Protein AF-A0A348WGE3-F1 (afdb_monomer_lite)

Radius of gyration: 13.19 Å; chains: 1; bounding box: 25×35×31 Å

Secondary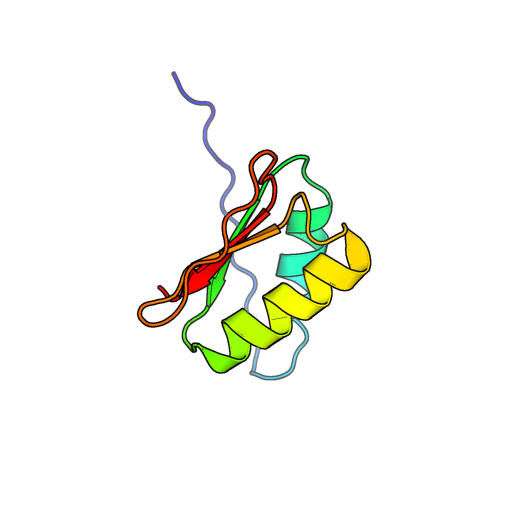 structure (DSSP, 8-state):
-PPPP--------TTSSHHHHHHHHHHTSSSEEEEESSHHHHHHHHHHHHHHH-GGGEEEE-SS-EE--TT--EEEEE-

Foldseek 3Di:
DDDPDDDDDDDDDPPPCPVVVVLVVQVVDQAEEDEDADPVVLVVSQVVVCVVPNLQAEWEEEPVDTDDHPNHRYYRYYD

InterPro domains:
  IPR027417 P-loop containing nucleoside triphosphate hydrolase [G3DSA:3.40.50.300] (8-79)
  IPR027417 P-loop containing nucleoside triphosphate hydrolase [SSF52540] (7-78)
  IPR055206 ATP-dependent RNA helicase SUV3, DEXQ-box helicase domain [PF22527] (9-79)

Sequence (79 aa):
MAEPSRTYAVLGPTNTGKTHYAIERMLGYPTGVIGLPLRLLAREVYEKIVALRGPSVVALVTGEERIVPPRTKYWVCTV

pLDDT: mean 95.04, std 7.97, range [49.34, 98.75]

Structure (mmCIF, N/CA/C/O backbone):
data_AF-A0A348WGE3-F1
#
_entry.id   AF-A0A348WGE3-F1
#
loop_
_atom_site.group_PDB
_atom_site.id
_atom_site.type_symbol
_atom_site.label_atom_id
_atom_site.label_alt_id
_atom_site.label_comp_id
_atom_site.label_asym_id
_atom_site.label_entity_id
_atom_site.label_seq_id
_atom_site.pdbx_PDB_ins_code
_atom_site.Cartn_x
_atom_site.Cartn_y
_atom_site.Cartn_z
_atom_site.occupancy
_atom_site.B_iso_or_equiv
_atom_site.auth_seq_id
_atom_site.auth_comp_id
_atom_site.auth_asym_id
_atom_site.auth_atom_id
_atom_site.pdbx_PDB_model_num
ATOM 1 N N . MET A 1 1 ? -14.087 -22.896 8.044 1.00 49.34 1 MET A N 1
ATOM 2 C CA . MET A 1 1 ? -13.093 -23.209 6.997 1.00 49.34 1 MET A CA 1
ATOM 3 C C . MET A 1 1 ? -12.960 -21.956 6.151 1.00 49.34 1 MET A C 1
ATOM 5 O O . MET A 1 1 ? -13.984 -21.477 5.688 1.00 49.34 1 MET A O 1
ATOM 9 N N . ALA A 1 2 ? -11.779 -21.335 6.089 1.00 62.78 2 ALA A N 1
ATOM 10 C CA . ALA A 1 2 ? -11.601 -20.140 5.264 1.00 62.78 2 ALA A CA 1
ATOM 11 C C . ALA A 1 2 ? -11.745 -20.541 3.791 1.00 62.78 2 ALA A C 1
ATOM 13 O O . ALA A 1 2 ? -11.159 -21.542 3.378 1.00 62.78 2 ALA A O 1
ATOM 14 N N . GLU A 1 3 ? -12.549 -19.798 3.032 1.00 74.12 3 GLU A N 1
ATOM 15 C CA . GLU A 1 3 ? -12.623 -19.962 1.581 1.00 74.12 3 GLU A CA 1
ATOM 16 C C . GLU A 1 3 ? -11.206 -19.888 0.984 1.00 74.12 3 GLU A C 1
ATOM 18 O O . GLU A 1 3 ? -10.406 -19.052 1.426 1.00 74.12 3 GLU A O 1
ATOM 23 N N . PRO A 1 4 ? -10.860 -20.746 0.009 1.00 68.00 4 PRO A N 1
ATOM 24 C CA . PRO A 1 4 ? -9.553 -20.698 -0.629 1.00 68.00 4 PRO A CA 1
ATOM 25 C C . PRO A 1 4 ? -9.328 -19.312 -1.241 1.00 68.00 4 PRO A C 1
ATOM 27 O O . PRO A 1 4 ? -10.059 -18.868 -2.127 1.00 68.00 4 PRO A O 1
ATOM 30 N N . SER A 1 5 ? -8.310 -18.606 -0.744 1.00 80.56 5 SER A N 1
ATOM 31 C CA . SER A 1 5 ? -7.968 -17.279 -1.248 1.00 80.56 5 SER A CA 1
ATOM 32 C C . SER A 1 5 ? -7.358 -17.417 -2.646 1.00 80.56 5 SER A C 1
ATOM 34 O O . SER A 1 5 ? -6.483 -18.249 -2.894 1.00 80.56 5 SER A O 1
ATOM 36 N N . ARG A 1 6 ? -7.857 -16.630 -3.602 1.00 88.19 6 ARG A N 1
ATOM 37 C CA . ARG A 1 6 ? -7.377 -16.670 -4.985 1.00 88.19 6 ARG A CA 1
ATOM 38 C C . ARG A 1 6 ? -6.069 -15.888 -5.098 1.00 88.19 6 ARG A C 1
ATOM 40 O O . ARG A 1 6 ? -6.065 -14.666 -4.963 1.00 88.19 6 ARG A O 1
ATOM 47 N N . THR A 1 7 ? -4.973 -16.585 -5.383 1.00 91.25 7 THR A N 1
ATOM 48 C CA . THR A 1 7 ? -3.657 -15.973 -5.615 1.00 91.25 7 THR A CA 1
ATOM 49 C C . THR A 1 7 ? -3.485 -15.576 -7.080 1.00 91.25 7 THR A C 1
ATOM 51 O O . THR A 1 7 ? -3.825 -16.339 -7.983 1.00 91.25 7 THR A O 1
ATOM 54 N N . TYR A 1 8 ? -2.922 -14.390 -7.321 1.00 92.44 8 TYR A N 1
ATOM 55 C CA . TYR A 1 8 ? -2.573 -13.904 -8.655 1.00 92.44 8 TYR A CA 1
ATOM 56 C C . TYR A 1 8 ? -1.126 -13.418 -8.673 1.00 92.44 8 TYR A C 1
ATOM 58 O O . TYR A 1 8 ? -0.730 -12.635 -7.812 1.00 92.44 8 TYR A O 1
ATOM 66 N N . ALA A 1 9 ? -0.363 -13.835 -9.683 1.00 95.81 9 ALA A N 1
ATOM 67 C CA . ALA A 1 9 ? 0.965 -13.305 -9.965 1.00 95.81 9 ALA A CA 1
ATOM 68 C C . ALA A 1 9 ? 0.907 -12.454 -11.238 1.00 95.81 9 ALA A C 1
ATOM 70 O O . ALA A 1 9 ? 0.536 -12.945 -12.303 1.00 95.81 9 ALA A O 1
ATOM 71 N N . VAL A 1 10 ? 1.267 -11.176 -11.127 1.00 95.44 10 VAL A N 1
ATOM 72 C CA . VAL A 1 10 ? 1.363 -10.256 -12.268 1.00 95.44 10 VAL A CA 1
ATOM 73 C C . VAL A 1 10 ? 2.840 -10.066 -12.586 1.00 95.44 10 VAL A C 1
ATOM 75 O O . VAL A 1 10 ? 3.577 -9.494 -11.783 1.00 95.44 10 VAL A O 1
ATOM 78 N N . LEU A 1 11 ? 3.281 -10.569 -13.740 1.00 96.94 11 LEU A N 1
ATOM 79 C CA . LEU A 1 11 ? 4.692 -10.622 -14.127 1.00 96.94 11 LEU A CA 1
ATOM 80 C C . LEU A 1 11 ? 4.977 -9.701 -15.315 1.00 96.94 11 LEU A C 1
ATOM 82 O O . LEU A 1 11 ? 4.140 -9.518 -16.194 1.00 96.94 11 LEU A O 1
ATOM 86 N N . GLY A 1 12 ? 6.174 -9.120 -15.335 1.00 95.81 12 GLY A N 1
ATOM 87 C CA . GLY A 1 12 ? 6.640 -8.253 -16.415 1.00 95.81 12 GLY A CA 1
ATOM 88 C C . GLY A 1 12 ? 7.883 -7.448 -16.015 1.00 95.81 12 GLY A C 1
ATOM 89 O O . GLY A 1 12 ? 8.130 -7.288 -14.813 1.00 95.81 12 GLY A O 1
ATOM 90 N N . PRO A 1 13 ? 8.643 -6.898 -16.982 1.00 97.69 13 PRO A N 1
ATOM 91 C CA . PRO A 1 13 ? 9.841 -6.082 -16.735 1.00 97.69 13 PRO A CA 1
ATOM 92 C C . PRO A 1 13 ? 9.586 -4.899 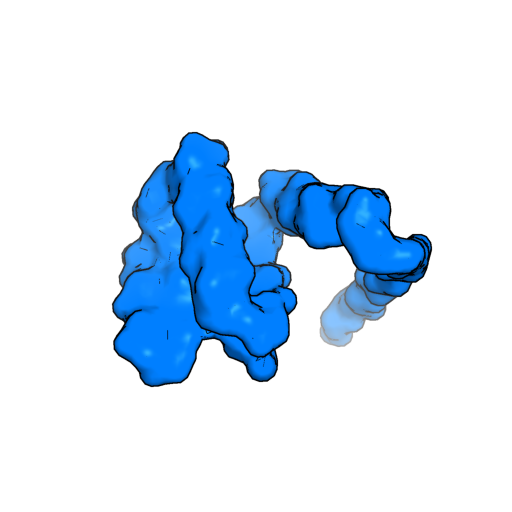-15.796 1.00 97.69 13 PRO A C 1
ATOM 94 O O . PRO A 1 13 ? 8.437 -4.516 -15.578 1.00 97.69 13 PRO A O 1
ATOM 97 N N . THR A 1 14 ? 10.617 -4.282 -15.225 1.00 94.50 14 THR A N 1
ATOM 98 C CA . THR A 1 14 ? 10.454 -3.049 -14.430 1.00 94.50 14 THR A CA 1
ATOM 99 C C . THR A 1 14 ? 9.783 -1.932 -15.251 1.00 94.50 14 THR A C 1
ATOM 101 O O . THR A 1 14 ? 9.788 -1.962 -16.477 1.00 94.50 14 THR A O 1
ATOM 104 N N . ASN A 1 15 ? 9.123 -0.979 -14.579 1.00 93.25 15 ASN A N 1
ATOM 105 C CA . ASN A 1 15 ? 8.427 0.161 -15.208 1.00 93.25 15 ASN A CA 1
ATOM 106 C C . ASN A 1 15 ? 7.286 -0.177 -16.198 1.00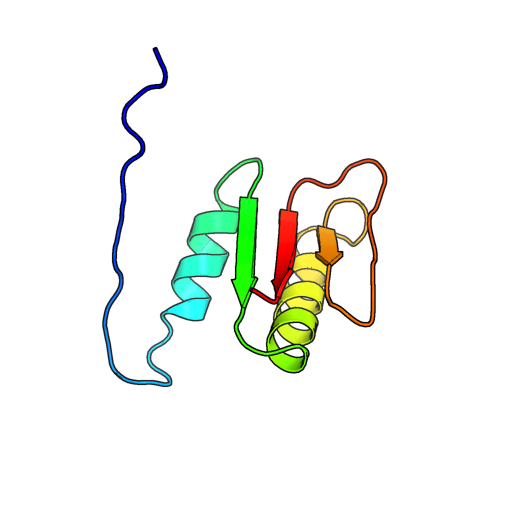 93.25 15 ASN A C 1
ATOM 108 O O . ASN A 1 15 ? 6.961 0.616 -17.071 1.00 93.25 15 ASN A O 1
ATOM 112 N N . THR A 1 16 ? 6.612 -1.318 -16.018 1.00 96.56 16 THR A N 1
ATOM 113 C CA . THR A 1 16 ? 5.465 -1.764 -16.847 1.00 96.56 16 THR A CA 1
ATOM 114 C C . THR A 1 16 ? 4.101 -1.678 -16.141 1.00 96.56 16 THR A C 1
ATOM 116 O O . THR A 1 16 ? 3.173 -2.410 -16.464 1.00 96.56 16 THR A O 1
ATOM 119 N N . GLY A 1 17 ? 3.960 -0.829 -15.117 1.00 95.12 17 GLY A N 1
ATOM 120 C CA . GLY A 1 17 ? 2.653 -0.556 -14.491 1.00 95.12 17 GLY A CA 1
ATOM 121 C C . GLY A 1 17 ? 2.116 -1.612 -13.511 1.00 95.12 17 GLY A C 1
ATOM 122 O O . GLY A 1 17 ? 1.025 -1.441 -12.978 1.00 95.12 17 GLY A O 1
ATOM 123 N N . LYS A 1 18 ? 2.873 -2.667 -13.183 1.00 97.12 18 LYS A N 1
ATOM 124 C CA . LYS A 1 18 ? 2.431 -3.718 -12.236 1.00 97.12 18 LYS A CA 1
ATOM 125 C C . LYS A 1 18 ? 1.979 -3.172 -10.876 1.00 97.12 18 LYS A C 1
ATOM 127 O O . LYS A 1 18 ? 0.924 -3.550 -10.377 1.00 97.12 18 LYS A O 1
ATOM 132 N N . THR A 1 19 ? 2.757 -2.259 -10.292 1.00 94.69 19 THR A N 1
ATOM 133 C CA . THR A 1 19 ? 2.423 -1.621 -9.009 1.00 94.69 19 THR A CA 1
ATOM 134 C C . THR A 1 19 ? 1.146 -0.794 -9.116 1.00 94.69 19 THR A C 1
ATOM 136 O O . THR A 1 19 ? 0.328 -0.802 -8.202 1.00 94.69 19 THR A O 1
ATOM 139 N N . HIS A 1 20 ? 0.944 -0.120 -10.251 1.00 94.81 20 HIS A N 1
ATOM 140 C CA . HIS A 1 20 ? -0.271 0.643 -10.512 1.00 94.81 20 HIS A CA 1
ATOM 141 C C . HIS A 1 20 ? -1.499 -0.273 -10.501 1.00 94.81 20 HIS A C 1
ATOM 143 O O . HIS A 1 20 ? -2.419 -0.037 -9.723 1.00 94.81 20 HIS A O 1
ATOM 149 N N . TYR A 1 21 ? -1.451 -1.367 -11.267 1.00 96.38 21 TYR A N 1
ATOM 150 C CA . TYR A 1 21 ? -2.514 -2.371 -11.299 1.00 96.38 21 TYR A CA 1
ATOM 151 C C . TYR A 1 21 ? -2.803 -2.962 -9.910 1.00 96.38 21 TYR A C 1
ATOM 153 O O . TYR A 1 21 ? -3.961 -3.083 -9.516 1.00 96.38 21 TYR A O 1
ATOM 161 N N . ALA A 1 22 ? -1.763 -3.296 -9.136 1.00 96.00 22 ALA A N 1
ATOM 162 C CA . ALA A 1 22 ? -1.928 -3.836 -7.786 1.00 96.00 22 ALA A CA 1
ATOM 163 C C . ALA A 1 22 ? -2.652 -2.851 -6.849 1.00 96.00 22 ALA A C 1
ATOM 165 O O . ALA A 1 22 ? -3.559 -3.254 -6.119 1.00 96.00 22 ALA A O 1
ATOM 166 N N . ILE A 1 23 ? -2.296 -1.562 -6.906 1.00 96.62 23 ILE A N 1
ATOM 167 C CA . ILE A 1 23 ? -2.941 -0.510 -6.108 1.00 96.62 23 ILE A CA 1
ATOM 168 C C . ILE A 1 23 ? -4.402 -0.333 -6.529 1.00 96.62 23 ILE A C 1
ATOM 170 O O . ILE A 1 23 ? -5.278 -0.367 -5.669 1.00 96.62 23 ILE A O 1
ATOM 174 N N . GLU A 1 24 ? -4.695 -0.183 -7.822 1.00 96.62 24 GLU A N 1
ATOM 175 C CA . GLU A 1 24 ? -6.077 -0.032 -8.303 1.00 96.62 24 GLU A CA 1
ATOM 176 C C . GLU A 1 24 ? -6.944 -1.228 -7.909 1.00 96.62 24 GLU A C 1
ATOM 178 O O . GLU A 1 24 ? -8.048 -1.067 -7.380 1.00 96.62 24 GLU A O 1
ATOM 183 N N . ARG A 1 25 ? -6.411 -2.441 -8.087 1.00 95.94 25 ARG A N 1
ATOM 184 C CA . ARG A 1 25 ? -7.112 -3.672 -7.731 1.00 95.94 25 ARG A CA 1
ATOM 185 C C . ARG A 1 25 ? -7.387 -3.762 -6.234 1.00 95.94 25 ARG A C 1
ATOM 187 O O . ARG A 1 25 ? -8.476 -4.208 -5.866 1.00 95.94 25 ARG A O 1
ATOM 194 N N . MET A 1 26 ? -6.432 -3.347 -5.396 1.00 96.69 26 MET A N 1
ATOM 195 C CA . MET A 1 26 ? -6.584 -3.278 -3.940 1.00 96.69 26 MET A CA 1
ATOM 196 C C . MET A 1 26 ? -7.642 -2.247 -3.538 1.00 96.69 26 MET A C 1
ATOM 198 O O . MET A 1 26 ? -8.498 -2.543 -2.711 1.00 96.69 26 MET A O 1
ATOM 202 N N . LEU A 1 27 ? -7.623 -1.057 -4.142 1.00 97.06 27 LEU A N 1
ATOM 203 C CA . LEU A 1 27 ? -8.566 0.026 -3.839 1.00 97.06 27 LEU A CA 1
ATOM 204 C C . LEU A 1 27 ? -10.002 -0.247 -4.311 1.00 97.06 27 LEU A C 1
ATOM 206 O O . LEU A 1 27 ? -10.905 0.508 -3.938 1.00 97.06 27 LEU A O 1
ATOM 210 N N . GLY A 1 28 ? -10.208 -1.292 -5.118 1.00 96.69 28 GLY A N 1
ATOM 211 C CA . GLY A 1 28 ? -11.522 -1.842 -5.449 1.00 96.69 28 GLY A CA 1
ATOM 212 C C . GLY A 1 28 ? -12.128 -2.727 -4.350 1.00 96.69 28 GLY A C 1
ATOM 213 O O . GLY A 1 28 ? -13.300 -3.081 -4.445 1.00 96.69 28 GLY A O 1
ATOM 214 N N . TYR A 1 29 ? -11.365 -3.084 -3.311 1.00 95.94 29 TYR A N 1
ATOM 215 C CA . TYR A 1 29 ? -11.861 -3.817 -2.143 1.00 95.94 29 TYR A CA 1
ATOM 216 C C . TYR A 1 29 ? -12.145 -2.882 -0.951 1.00 95.94 29 TYR A C 1
ATOM 218 O O . TYR A 1 29 ? -11.537 -1.816 -0.850 1.00 95.94 29 TYR A O 1
ATOM 226 N N . PRO A 1 30 ? -13.033 -3.272 -0.009 1.00 96.44 30 PRO A N 1
ATOM 227 C CA . PRO A 1 30 ? -13.350 -2.456 1.170 1.00 96.44 30 PRO A CA 1
ATOM 228 C C . PRO A 1 30 ? -12.161 -2.201 2.108 1.00 96.44 30 PRO A C 1
ATOM 230 O O . PRO A 1 30 ? -12.140 -1.185 2.809 1.00 96.44 30 PRO A O 1
ATOM 233 N N . THR A 1 31 ? -11.206 -3.132 2.142 1.00 97.69 31 THR A N 1
ATOM 234 C CA . THR A 1 31 ? -9.972 -3.081 2.932 1.00 97.69 31 THR A CA 1
ATOM 235 C C . THR A 1 31 ? -8.820 -3.695 2.139 1.00 97.69 31 THR A C 1
ATOM 237 O O . THR A 1 31 ? -9.040 -4.484 1.217 1.00 97.69 31 THR A O 1
ATOM 240 N N . GLY A 1 32 ? -7.581 -3.339 2.481 1.00 97.44 32 GLY A N 1
ATOM 241 C CA . GLY A 1 32 ? -6.410 -3.871 1.791 1.00 97.44 32 GLY A CA 1
ATOM 242 C C . GLY A 1 32 ? -5.094 -3.605 2.510 1.00 97.44 32 GLY A C 1
ATOM 243 O O . GLY A 1 32 ? -4.996 -2.715 3.355 1.00 97.44 32 GLY A O 1
ATOM 244 N N . VAL A 1 33 ? -4.078 -4.387 2.156 1.00 98.12 33 VAL A N 1
ATOM 245 C CA . VAL A 1 33 ? -2.702 -4.237 2.636 1.00 98.12 33 VAL A CA 1
ATOM 246 C C . VAL A 1 33 ? -1.773 -4.292 1.429 1.00 98.12 33 VAL A C 1
ATOM 248 O O . VAL A 1 33 ? -1.931 -5.166 0.576 1.00 98.12 33 VAL A O 1
ATOM 251 N N . ILE A 1 34 ? -0.803 -3.384 1.368 1.00 98.25 34 ILE A N 1
ATOM 252 C CA . ILE A 1 34 ? 0.268 -3.396 0.376 1.00 98.25 34 ILE A CA 1
ATOM 253 C C . ILE A 1 34 ? 1.628 -3.295 1.069 1.00 98.25 34 ILE A C 1
ATOM 255 O O . ILE A 1 34 ? 1.894 -2.358 1.821 1.00 98.25 34 ILE A O 1
ATOM 259 N N . GLY A 1 35 ? 2.477 -4.285 0.800 1.00 98.00 35 GLY A N 1
ATOM 260 C CA . GLY A 1 35 ? 3.868 -4.327 1.237 1.00 98.00 35 GLY A CA 1
ATOM 261 C C . GLY A 1 35 ? 4.805 -3.877 0.120 1.00 98.00 35 GLY A C 1
ATOM 262 O O . GLY A 1 35 ? 4.629 -4.286 -1.031 1.00 98.00 35 GLY A O 1
ATOM 263 N N . LEU A 1 36 ? 5.785 -3.035 0.442 1.00 97.81 36 LEU A N 1
ATOM 264 C CA . LEU A 1 36 ? 6.755 -2.482 -0.505 1.00 97.81 36 LEU A CA 1
ATOM 265 C C . LEU A 1 36 ? 8.194 -2.692 -0.010 1.00 97.81 36 LEU A C 1
ATOM 267 O O . LEU A 1 36 ? 8.444 -2.599 1.187 1.00 97.81 36 LEU A O 1
ATOM 271 N N . PRO A 1 37 ? 9.164 -2.929 -0.910 1.00 96.94 37 PRO A N 1
ATOM 272 C CA . PRO A 1 37 ? 10.532 -3.271 -0.510 1.00 96.94 37 PRO A CA 1
ATOM 273 C C . PRO A 1 37 ? 11.348 -2.074 -0.002 1.00 96.94 37 PRO A C 1
ATOM 275 O O . PRO A 1 37 ? 12.396 -2.259 0.601 1.00 96.94 37 PRO A O 1
ATOM 278 N N . LEU A 1 38 ? 10.915 -0.839 -0.278 1.00 97.19 38 LEU A N 1
ATOM 279 C CA . LEU A 1 38 ? 11.652 0.373 0.079 1.00 97.19 38 LEU A CA 1
ATOM 280 C C . LEU A 1 38 ? 10.746 1.356 0.810 1.00 97.19 38 LEU A C 1
ATOM 282 O O . LEU A 1 38 ? 9.616 1.610 0.391 1.00 97.19 38 LEU A O 1
ATOM 286 N N . ARG A 1 39 ? 11.295 2.001 1.842 1.00 97.06 39 ARG A N 1
ATOM 287 C CA . ARG A 1 39 ? 10.602 3.037 2.620 1.00 97.06 39 ARG A CA 1
ATOM 288 C C . ARG A 1 39 ? 10.113 4.202 1.763 1.00 97.06 39 ARG A C 1
ATOM 290 O O . ARG A 1 39 ? 8.989 4.659 1.942 1.00 97.06 39 ARG A O 1
ATOM 297 N N . LEU A 1 40 ? 10.932 4.656 0.811 1.00 96.81 40 LEU A N 1
ATOM 298 C CA . LEU A 1 40 ? 10.558 5.748 -0.092 1.00 96.81 40 LEU A CA 1
ATOM 299 C C . LEU A 1 40 ? 9.330 5.382 -0.938 1.00 96.81 40 LEU A C 1
ATOM 301 O O . LEU A 1 40 ? 8.410 6.183 -1.057 1.00 96.81 40 LEU A O 1
ATOM 305 N N . LEU A 1 41 ? 9.278 4.143 -1.438 1.00 96.69 41 LEU A N 1
ATOM 306 C CA . LEU A 1 41 ? 8.124 3.637 -2.183 1.00 96.69 41 LEU A CA 1
ATOM 307 C C . LEU A 1 41 ? 6.885 3.517 -1.286 1.00 96.69 41 LEU A C 1
ATOM 309 O O . LEU A 1 41 ? 5.785 3.850 -1.717 1.00 96.69 41 LEU A O 1
ATOM 313 N N . ALA A 1 42 ? 7.047 3.080 -0.033 1.00 98.19 42 ALA A N 1
ATOM 314 C CA . ALA A 1 42 ? 5.948 3.050 0.931 1.00 98.19 42 ALA A CA 1
ATOM 315 C C . ALA A 1 42 ? 5.376 4.449 1.196 1.00 98.19 42 ALA A C 1
ATOM 317 O O . ALA A 1 42 ? 4.156 4.610 1.227 1.00 98.19 42 ALA A O 1
ATOM 318 N N . ARG A 1 43 ? 6.231 5.472 1.309 1.00 97.75 43 ARG A N 1
ATOM 319 C CA . ARG A 1 43 ? 5.778 6.859 1.451 1.00 97.75 43 ARG A CA 1
ATOM 320 C C . ARG A 1 43 ? 5.031 7.351 0.211 1.00 97.75 43 ARG A C 1
ATOM 322 O O . ARG A 1 43 ? 3.929 7.871 0.356 1.00 97.75 43 ARG A O 1
ATOM 329 N N . GLU A 1 44 ? 5.587 7.146 -0.981 1.00 98.00 44 GLU A N 1
ATOM 330 C CA . GLU A 1 44 ? 4.958 7.557 -2.246 1.00 98.00 44 GLU A CA 1
ATOM 331 C C . GLU A 1 44 ? 3.565 6.922 -2.415 1.00 98.00 44 GLU A C 1
ATOM 333 O O . GLU A 1 44 ? 2.579 7.596 -2.725 1.00 98.00 44 GLU A O 1
ATOM 338 N N . VAL A 1 45 ? 3.453 5.617 -2.146 1.00 98.12 45 VAL A N 1
ATOM 339 C CA . VAL A 1 45 ? 2.175 4.898 -2.227 1.00 98.12 45 VAL A CA 1
ATOM 340 C C . VAL A 1 45 ? 1.197 5.357 -1.146 1.00 98.12 45 VAL A C 1
ATOM 342 O O . VAL A 1 45 ? 0.009 5.508 -1.439 1.00 98.12 45 VAL A O 1
ATOM 345 N N . TYR A 1 46 ? 1.665 5.618 0.076 1.00 98.50 46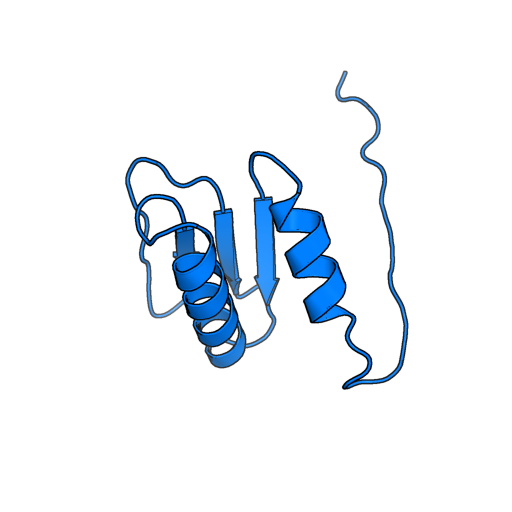 TYR A N 1
ATOM 346 C CA . TYR A 1 46 ? 0.832 6.182 1.138 1.00 98.50 46 TYR A CA 1
ATOM 347 C C . TYR A 1 46 ? 0.228 7.525 0.721 1.00 98.50 46 TYR A C 1
ATOM 349 O O . TYR A 1 46 ? -0.992 7.671 0.768 1.00 98.50 46 TYR A O 1
ATOM 357 N N . GLU A 1 47 ? 1.042 8.469 0.242 1.00 98.44 47 GLU A N 1
ATOM 358 C CA . GLU A 1 47 ? 0.573 9.787 -0.205 1.00 98.44 47 GLU A CA 1
ATOM 359 C C . GLU A 1 47 ? -0.452 9.666 -1.336 1.00 98.44 47 GLU A C 1
ATOM 361 O O . GLU A 1 47 ? -1.519 10.286 -1.285 1.00 98.44 47 GLU A O 1
ATOM 366 N N . LYS A 1 48 ? -0.191 8.785 -2.308 1.00 98.00 48 LYS A N 1
ATOM 367 C CA . LYS A 1 48 ? -1.126 8.503 -3.401 1.00 98.00 48 LYS A CA 1
ATOM 368 C C . LYS A 1 48 ? -2.473 7.981 -2.896 1.00 98.00 48 LYS A C 1
ATOM 370 O O . LYS A 1 48 ? -3.519 8.428 -3.364 1.00 98.00 48 LYS A O 1
ATOM 375 N N . ILE A 1 49 ? -2.483 7.038 -1.953 1.00 98.19 49 ILE A N 1
ATOM 376 C CA . ILE A 1 49 ? -3.738 6.475 -1.431 1.00 98.19 49 ILE A CA 1
ATOM 377 C C . ILE A 1 49 ? -4.456 7.490 -0.531 1.00 98.19 49 ILE A C 1
ATOM 379 O O . ILE A 1 49 ? -5.682 7.595 -0.600 1.00 98.19 49 ILE A O 1
ATOM 383 N N . VAL A 1 50 ? -3.723 8.281 0.256 1.00 98.44 50 VAL A N 1
ATOM 384 C CA . VAL A 1 50 ? -4.282 9.387 1.049 1.00 98.44 50 VAL A CA 1
ATOM 385 C C . VAL A 1 50 ? -4.978 10.405 0.150 1.00 98.44 50 VAL A C 1
ATOM 387 O O . VAL A 1 50 ? -6.100 10.799 0.464 1.00 98.44 50 VAL A O 1
ATOM 390 N N . ALA A 1 51 ? -4.390 10.769 -0.990 1.00 98.31 51 ALA A N 1
ATOM 391 C CA . ALA A 1 51 ? -5.026 11.668 -1.954 1.00 98.31 51 ALA A CA 1
ATOM 392 C C . ALA A 1 51 ? -6.347 11.100 -2.519 1.00 98.31 51 ALA A C 1
ATOM 394 O O . ALA A 1 51 ? -7.277 11.853 -2.794 1.00 98.31 51 ALA A O 1
ATOM 395 N N . LEU A 1 52 ? -6.458 9.772 -2.655 1.00 97.19 52 LEU A N 1
ATOM 396 C CA . LEU A 1 52 ? -7.626 9.095 -3.240 1.00 97.19 52 LEU A CA 1
ATOM 397 C C . LEU A 1 52 ? -8.715 8.692 -2.230 1.00 97.19 52 LEU A C 1
ATOM 399 O O . LEU A 1 52 ? -9.865 8.467 -2.620 1.00 97.19 52 LEU A O 1
ATOM 403 N N . ARG A 1 53 ? -8.362 8.488 -0.957 1.00 97.06 53 ARG A N 1
ATOM 404 C CA . ARG A 1 53 ? -9.253 7.920 0.080 1.00 97.06 53 ARG A CA 1
ATOM 405 C C . ARG A 1 53 ? -9.344 8.770 1.349 1.00 97.06 53 ARG A C 1
ATOM 407 O O . ARG A 1 53 ? -10.218 8.524 2.179 1.00 97.06 53 ARG A O 1
ATOM 414 N N . GLY A 1 54 ? -8.485 9.774 1.482 1.00 97.75 54 GLY A N 1
ATOM 415 C CA . GLY A 1 54 ? -8.361 10.630 2.653 1.00 97.75 54 GLY A CA 1
ATOM 416 C C . GLY A 1 54 ? -7.481 10.017 3.752 1.00 97.75 54 GLY A C 1
ATOM 417 O O . GLY A 1 54 ? -7.414 8.796 3.901 1.00 97.75 54 GLY A O 1
ATOM 418 N N . PRO A 1 55 ? -6.840 10.847 4.591 1.00 97.94 55 PRO A N 1
ATOM 419 C CA . PRO A 1 55 ? -5.868 10.384 5.586 1.00 97.94 55 PRO A CA 1
ATOM 420 C C . PRO A 1 55 ? -6.492 9.562 6.719 1.00 97.94 55 PRO A C 1
ATOM 422 O O . PRO A 1 55 ? -5.810 8.770 7.355 1.00 97.94 55 PRO A O 1
ATOM 425 N N . SER A 1 56 ? -7.799 9.696 6.975 1.00 98.00 56 SER A N 1
ATOM 426 C CA . SER A 1 56 ? -8.454 9.031 8.116 1.00 98.00 56 SER A CA 1
ATOM 427 C C . SER A 1 56 ? -8.606 7.508 7.983 1.00 98.00 56 SER A C 1
ATOM 429 O O . SER A 1 56 ? -9.049 6.862 8.934 1.00 98.00 56 SER A O 1
ATOM 431 N N . VAL A 1 57 ? -8.275 6.939 6.819 1.00 98.38 57 VAL A N 1
ATOM 432 C CA . VAL A 1 57 ? -8.472 5.511 6.509 1.00 98.38 57 VAL A CA 1
ATOM 433 C C . VAL A 1 57 ? -7.215 4.811 5.990 1.00 98.38 57 VAL A C 1
ATOM 435 O O . VAL A 1 57 ? -7.290 3.633 5.637 1.00 98.38 57 VAL A O 1
ATOM 438 N N . VAL A 1 58 ? -6.074 5.498 5.940 1.00 98.69 58 VAL A N 1
ATOM 439 C CA . VAL A 1 58 ? -4.823 4.964 5.387 1.00 98.69 58 VAL A CA 1
ATOM 440 C C . VAL A 1 58 ? -3.762 4.966 6.477 1.00 98.69 58 VAL A C 1
ATOM 442 O O . VAL A 1 58 ? -3.510 6.001 7.088 1.00 98.69 58 VAL A O 1
ATOM 445 N N . ALA A 1 59 ? -3.148 3.815 6.721 1.00 98.75 59 ALA A N 1
ATOM 446 C CA . ALA A 1 59 ? -2.014 3.682 7.622 1.00 98.75 59 ALA A CA 1
ATOM 447 C C . ALA A 1 59 ? -0.701 3.577 6.838 1.00 98.75 59 ALA A C 1
ATOM 449 O O . ALA A 1 59 ? -0.657 2.950 5.777 1.00 98.75 59 ALA A O 1
ATOM 450 N N . LEU A 1 60 ? 0.363 4.141 7.405 1.00 98.69 60 LEU A N 1
ATOM 451 C CA . LEU A 1 60 ? 1.748 3.923 6.994 1.00 98.69 60 LEU A CA 1
ATOM 452 C C . LEU A 1 60 ? 2.490 3.238 8.140 1.00 98.69 60 LEU A C 1
ATOM 454 O O . LEU A 1 60 ? 2.520 3.760 9.255 1.00 98.69 60 LEU A O 1
ATOM 458 N N . VAL A 1 61 ? 3.092 2.082 7.877 1.00 98.44 61 VAL A N 1
ATOM 459 C CA . VAL A 1 61 ? 3.878 1.338 8.866 1.00 98.44 61 VAL A CA 1
ATOM 460 C C . VAL A 1 61 ? 5.230 0.969 8.272 1.00 98.44 61 VAL A C 1
ATOM 462 O O . VAL A 1 61 ? 5.330 0.129 7.384 1.00 98.44 61 VAL A O 1
ATOM 465 N N . THR A 1 62 ? 6.280 1.594 8.779 1.00 97.88 62 THR A N 1
ATOM 466 C CA . THR A 1 62 ? 7.673 1.334 8.398 1.00 97.88 62 THR A CA 1
ATOM 467 C C . THR A 1 62 ? 8.504 1.082 9.658 1.00 97.88 62 THR A C 1
ATOM 469 O O . THR A 1 62 ? 7.959 1.113 10.764 1.00 97.88 62 THR A O 1
ATOM 472 N N . GLY A 1 63 ? 9.807 0.824 9.518 1.00 96.38 63 GLY A N 1
ATOM 473 C CA . GLY A 1 63 ? 10.698 0.696 10.677 1.00 96.38 63 GLY A CA 1
ATOM 474 C C . GLY A 1 63 ? 10.859 2.008 11.455 1.00 96.38 63 GLY A C 1
ATOM 475 O O . GLY A 1 63 ? 10.948 2.002 12.678 1.00 96.38 63 GLY A O 1
ATOM 476 N N . GLU A 1 64 ? 10.862 3.136 10.749 1.00 95.12 64 GLU A N 1
ATOM 477 C CA . GLU A 1 64 ? 11.187 4.460 11.284 1.00 95.12 64 GLU A CA 1
ATOM 478 C C . GLU A 1 64 ? 9.949 5.320 11.560 1.00 95.12 64 GLU A C 1
ATOM 480 O O . GLU A 1 64 ? 10.008 6.271 12.335 1.00 95.12 64 GLU A O 1
ATOM 485 N N . GLU A 1 65 ? 8.825 5.013 10.916 1.00 95.69 65 GLU A N 1
ATOM 486 C CA . GLU A 1 65 ? 7.611 5.817 10.981 1.00 95.69 65 GLU A CA 1
ATOM 487 C C . GLU A 1 65 ? 6.355 4.955 11.051 1.00 95.69 65 GLU A C 1
ATOM 489 O O . GLU A 1 65 ? 6.191 3.987 10.300 1.00 95.69 65 GLU A O 1
ATOM 494 N N . ARG A 1 66 ? 5.425 5.375 11.914 1.00 97.88 66 ARG A N 1
ATOM 495 C CA . ARG A 1 66 ? 4.127 4.734 12.099 1.00 97.88 66 ARG A CA 1
ATOM 496 C C . ARG A 1 66 ? 3.011 5.774 12.182 1.00 97.88 66 ARG A C 1
ATOM 498 O O . ARG A 1 66 ? 2.926 6.525 13.148 1.00 97.88 66 ARG A O 1
ATOM 505 N N . ILE A 1 67 ? 2.117 5.757 11.197 1.00 98.31 67 ILE A N 1
ATOM 506 C CA . ILE A 1 67 ? 0.886 6.551 11.142 1.00 98.31 67 ILE A CA 1
ATOM 507 C C . ILE A 1 67 ? -0.286 5.573 11.078 1.00 98.31 67 ILE A C 1
ATOM 509 O O . ILE A 1 67 ? -0.404 4.822 10.112 1.00 98.31 67 ILE A O 1
ATOM 513 N N . VAL A 1 68 ? -1.157 5.561 12.091 1.00 98.44 68 VAL A N 1
ATOM 514 C CA . VAL A 1 68 ? -2.318 4.653 12.141 1.00 98.44 68 VAL A CA 1
ATOM 515 C C . VAL A 1 68 ? -3.560 5.418 12.607 1.00 98.44 68 VAL A C 1
ATOM 517 O O . VAL A 1 68 ? -3.706 5.669 13.805 1.00 98.44 68 VAL A O 1
ATOM 520 N N . PRO A 1 69 ? -4.468 5.807 11.697 1.00 98.00 69 PRO A N 1
ATOM 521 C CA . PRO A 1 69 ? -5.717 6.447 12.084 1.00 98.00 69 PRO A CA 1
ATOM 522 C C . PRO A 1 69 ? -6.713 5.438 12.698 1.00 98.00 69 PRO A C 1
ATOM 524 O O . PRO A 1 69 ? -6.681 4.247 12.366 1.00 98.00 69 PRO A O 1
ATOM 527 N N . PRO A 1 70 ? -7.682 5.891 13.520 1.00 96.69 70 PRO A N 1
ATOM 528 C CA . PRO A 1 70 ? -8.641 5.001 14.187 1.00 96.69 70 PRO A CA 1
ATOM 529 C C . PRO A 1 70 ? -9.530 4.176 13.242 1.00 96.69 70 PRO A C 1
ATOM 531 O O . PRO A 1 70 ? -10.034 3.128 13.629 1.00 96.69 70 PRO A O 1
ATOM 534 N N . ARG A 1 71 ? -9.744 4.642 12.001 1.00 97.06 71 ARG A N 1
ATOM 535 C CA . ARG A 1 71 ? -10.622 4.002 11.001 1.00 97.06 71 ARG A CA 1
ATOM 536 C C . ARG A 1 71 ? -9.840 3.415 9.824 1.00 97.06 71 ARG A C 1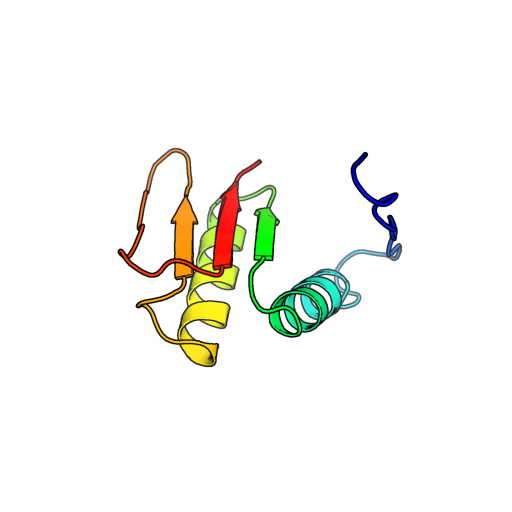
ATOM 538 O O . ARG A 1 71 ? -10.312 3.465 8.689 1.00 97.06 71 ARG A O 1
ATOM 545 N N . THR A 1 72 ? -8.635 2.905 10.080 1.00 98.38 72 THR A N 1
ATOM 546 C CA . THR A 1 72 ? -7.758 2.347 9.040 1.00 98.38 72 THR A CA 1
ATOM 547 C C . THR A 1 72 ? -8.467 1.253 8.236 1.00 98.38 72 THR A C 1
ATOM 549 O O . THR A 1 72 ? -8.982 0.287 8.79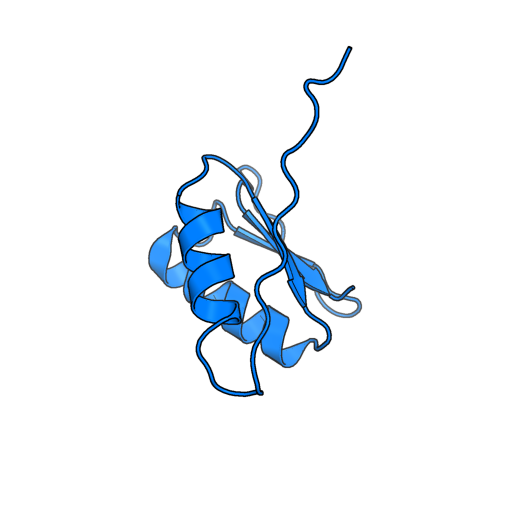4 1.00 98.38 72 THR A O 1
ATOM 552 N N . LYS A 1 73 ? -8.463 1.402 6.910 1.00 98.38 73 LYS A N 1
ATOM 553 C CA . LYS A 1 73 ? -8.952 0.410 5.939 1.00 98.38 73 LYS A CA 1
ATOM 554 C C . LYS A 1 73 ? -7.844 -0.088 5.018 1.00 98.38 73 LYS A C 1
ATOM 556 O O . LYS A 1 73 ? -7.877 -1.245 4.604 1.00 98.38 73 LYS A O 1
ATOM 561 N N . TYR A 1 74 ? -6.881 0.779 4.710 1.00 98.69 74 TYR A N 1
ATOM 562 C CA . TYR A 1 74 ? -5.765 0.485 3.820 1.00 98.69 74 TYR A CA 1
ATOM 563 C C . TYR A 1 74 ? -4.450 0.607 4.579 1.00 98.69 74 TYR A C 1
ATOM 565 O O . TYR A 1 74 ? -4.195 1.628 5.217 1.00 98.69 74 TYR A O 1
ATOM 573 N N . TRP A 1 75 ? -3.620 -0.423 4.494 1.00 98.62 75 TRP A N 1
ATOM 574 C CA . TRP A 1 75 ? -2.320 -0.474 5.150 1.00 98.62 75 TRP A CA 1
ATOM 575 C C . TRP A 1 75 ? -1.218 -0.427 4.103 1.00 98.62 75 TRP A C 1
ATOM 577 O O . TRP A 1 75 ? -1.204 -1.247 3.186 1.00 98.62 75 TRP A O 1
ATOM 587 N N . VAL A 1 76 ? -0.296 0.516 4.251 1.00 98.62 76 VAL A N 1
ATOM 588 C CA . VAL A 1 76 ? 0.909 0.627 3.430 1.00 98.62 76 VAL A CA 1
ATOM 589 C C . VAL A 1 76 ? 2.101 0.358 4.331 1.00 98.62 76 VAL A C 1
ATOM 591 O O . VAL A 1 76 ? 2.268 1.041 5.343 1.00 98.62 76 VAL A O 1
ATOM 594 N N . CYS A 1 77 ? 2.911 -0.644 4.004 1.00 98.50 77 CYS A N 1
ATOM 595 C CA . CYS A 1 77 ? 4.036 -1.023 4.848 1.00 98.50 77 CYS A CA 1
ATOM 596 C C . CYS A 1 77 ? 5.294 -1.419 4.082 1.00 98.50 77 CYS A C 1
ATOM 598 O O . CYS A 1 77 ? 5.256 -1.702 2.884 1.00 98.50 77 CYS A O 1
ATOM 600 N N . THR A 1 78 ? 6.416 -1.439 4.796 1.00 98.19 78 THR A N 1
ATOM 601 C CA . THR A 1 78 ? 7.627 -2.139 4.353 1.00 98.19 78 THR A CA 1
ATOM 602 C C . THR A 1 78 ? 7.568 -3.616 4.747 1.00 98.19 78 THR A C 1
ATOM 604 O O . THR A 1 78 ? 7.018 -3.933 5.805 1.00 98.19 78 THR A O 1
ATOM 607 N N . VAL A 1 79 ? 8.117 -4.498 3.903 1.00 94.00 79 VAL A N 1
ATOM 608 C CA . VAL A 1 79 ? 8.251 -5.953 4.141 1.00 94.00 79 VAL A CA 1
ATOM 609 C C . VAL A 1 79 ? 9.698 -6.375 4.314 1.00 94.00 79 VAL A C 1
ATOM 611 O O . VAL A 1 79 ? 10.570 -5.690 3.734 1.00 94.00 79 VAL A O 1
#

Organism: NCBI:txid314263